Protein AF-A0AAV0NPS8-F1 (afdb_monomer)

Mean predicted aligned error: 9.17 Å

Sequence (111 aa):
VAFWFDYYTFVVRSSLWPCWNRLDYPGVGPEHSFLKEKGRAEYYCVTDEEALEAFKRVSRLEGIIPALETSHALAYIEKLCPTLPDKTKVVLNCSGRGDKDVQTAIKYLKV

InterPro domains:
  IPR023026 Tryptophan synthase beta chain/beta chain-like [PTHR48077] (23-110)
  IPR036052 Tryptophan synthase beta chain-like, PALP domain superfamily [G3DSA:3.40.50.1100] (20-111)
  IPR036052 Tryptophan synthase beta chain-like, PALP domain superfamily [SSF53686] (19-109)

Organism: NCBI:txid586396

pLDDT: mean 72.78, std 21.54, range [18.34, 93.12]

Secondary structure (DSSP, 8-state):
-----TT--S-----SS---TTS--S---HHHHHHHHTTS-------HHHHHHHHHHHHHHT---B-HHHHHHHHHHHHHGGGSPTT---------BGGGTHHHHHHH---

Structure (mmCIF, N/CA/C/O backbone):
data_AF-A0AAV0NPS8-F1
#
_entry.id   AF-A0AAV0NPS8-F1
#
loop_
_atom_site.group_PDB
_atom_site.id
_atom_site.type_symbol
_atom_site.label_atom_id
_atom_site.label_alt_id
_atom_site.label_comp_id
_atom_site.label_asym_id
_atom_site.label_entity_id
_atom_site.label_seq_id
_atom_site.pdbx_PDB_ins_code
_atom_site.Cartn_x
_atom_site.Cartn_y
_atom_site.Cartn_z
_atom_site.occupancy
_atom_site.B_iso_or_equiv
_atom_site.auth_seq_id
_atom_site.auth_comp_id
_atom_site.auth_asym_id
_atom_site.auth_atom_id
_atom_site.pdbx_PDB_model_num
ATOM 1 N N . VAL A 1 1 ? -15.623 14.652 -1.330 1.00 19.83 1 VAL A N 1
ATOM 2 C CA . VAL A 1 1 ? -15.144 15.653 -2.308 1.00 19.83 1 VAL A CA 1
ATOM 3 C C . VAL A 1 1 ? -13.835 15.115 -2.854 1.00 19.83 1 VAL A C 1
ATOM 5 O O . VAL A 1 1 ? -12.894 15.000 -2.084 1.00 19.83 1 VAL A O 1
ATOM 8 N N . ALA A 1 2 ? -13.833 14.625 -4.093 1.00 18.34 2 ALA A N 1
ATOM 9 C CA . ALA A 1 2 ? -12.655 14.033 -4.720 1.00 18.34 2 ALA A CA 1
ATOM 10 C C . ALA A 1 2 ? -11.923 15.138 -5.487 1.00 18.34 2 ALA A C 1
ATOM 12 O O . ALA A 1 2 ? -12.437 15.619 -6.494 1.00 18.34 2 ALA A O 1
ATOM 13 N N . PHE A 1 3 ? -10.776 15.577 -4.970 1.00 19.23 3 PHE A N 1
ATOM 14 C CA . PHE A 1 3 ? -9.876 16.468 -5.691 1.00 19.23 3 PHE A CA 1
ATOM 15 C C . PHE A 1 3 ? -8.778 15.634 -6.348 1.00 19.23 3 PHE A C 1
ATOM 17 O O . PHE A 1 3 ? -8.089 14.846 -5.708 1.00 19.23 3 PHE A O 1
ATOM 24 N N . TRP A 1 4 ? -8.703 15.805 -7.660 1.00 23.00 4 TRP A N 1
ATOM 25 C CA . TRP A 1 4 ? -7.717 15.280 -8.591 1.00 23.00 4 TRP A CA 1
ATOM 26 C C . TRP A 1 4 ? -6.315 15.770 -8.194 1.00 2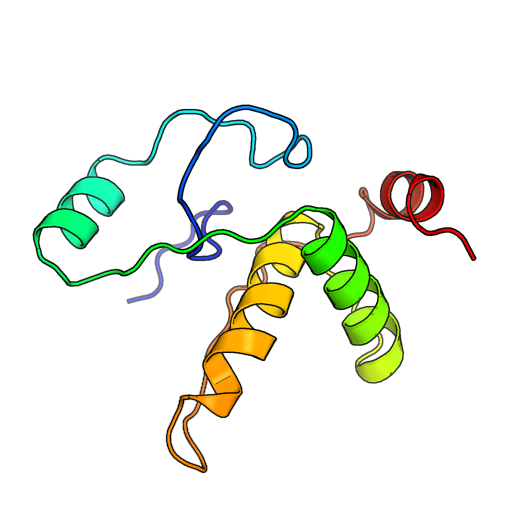3.00 4 TRP A C 1
ATOM 28 O O . TRP A 1 4 ? -6.061 16.956 -8.341 1.00 23.00 4 TRP A O 1
ATOM 38 N N . PHE A 1 5 ? -5.429 14.906 -7.685 1.00 26.81 5 PHE A N 1
ATOM 39 C CA . PHE A 1 5 ? -3.975 15.140 -7.626 1.00 26.81 5 PHE A CA 1
ATOM 40 C C . PHE A 1 5 ? -3.241 13.794 -7.493 1.00 26.81 5 PHE A C 1
ATOM 42 O O . PHE A 1 5 ? -3.476 13.036 -6.551 1.00 26.81 5 PHE A O 1
ATOM 49 N N . ASP A 1 6 ? -2.342 13.526 -8.439 1.00 29.09 6 ASP A N 1
ATOM 50 C CA . ASP A 1 6 ? -1.587 12.282 -8.676 1.00 29.09 6 ASP A CA 1
ATOM 51 C C . ASP A 1 6 ? -0.589 11.854 -7.566 1.00 29.09 6 ASP A C 1
ATOM 53 O O . ASP A 1 6 ? 0.410 11.207 -7.859 1.00 29.09 6 ASP A O 1
ATOM 57 N N . TYR A 1 7 ? -0.810 12.174 -6.284 1.00 35.03 7 TYR A N 1
ATOM 58 C CA . TYR A 1 7 ? 0.217 11.978 -5.238 1.00 35.03 7 TYR A CA 1
ATOM 59 C C . TYR A 1 7 ? -0.248 11.472 -3.867 1.00 35.03 7 TYR A C 1
ATOM 61 O O . TYR A 1 7 ? 0.558 11.443 -2.941 1.00 35.03 7 TYR A O 1
ATOM 69 N N . TYR A 1 8 ? -1.498 11.034 -3.690 1.00 37.31 8 TYR A N 1
ATOM 70 C CA . TYR A 1 8 ? -1.968 10.662 -2.348 1.00 37.31 8 TYR A CA 1
ATOM 71 C C . TYR A 1 8 ? -2.654 9.304 -2.292 1.00 37.31 8 TYR A C 1
ATOM 73 O O . TYR A 1 8 ? -3.875 9.163 -2.354 1.00 37.31 8 TYR A O 1
ATOM 81 N N . THR A 1 9 ? -1.807 8.307 -2.083 1.00 38.78 9 THR A N 1
ATOM 82 C CA . THR A 1 9 ? -2.100 7.185 -1.203 1.00 38.78 9 THR A CA 1
ATOM 83 C C . THR A 1 9 ? -1.788 7.641 0.227 1.00 38.78 9 THR A C 1
ATOM 85 O O . THR A 1 9 ? -0.657 8.024 0.518 1.00 38.78 9 THR A O 1
ATOM 88 N N . PHE A 1 10 ? -2.768 7.646 1.130 1.00 42.88 10 PHE A N 1
ATOM 89 C CA . P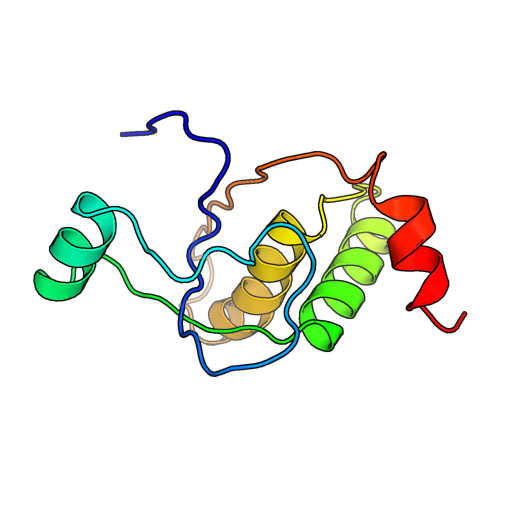HE A 1 10 ? -2.596 8.148 2.500 1.00 42.88 10 PHE A CA 1
ATOM 90 C C . PHE A 1 10 ? -1.787 7.185 3.382 1.00 42.88 10 PHE A C 1
ATOM 92 O O . PHE A 1 10 ? -2.355 6.364 4.094 1.00 42.88 10 PHE A O 1
ATOM 99 N N . VAL A 1 11 ? -0.457 7.320 3.337 1.00 37.47 11 VAL A N 1
ATOM 100 C CA . VAL A 1 11 ? 0.551 6.673 4.197 1.00 37.47 11 VAL A CA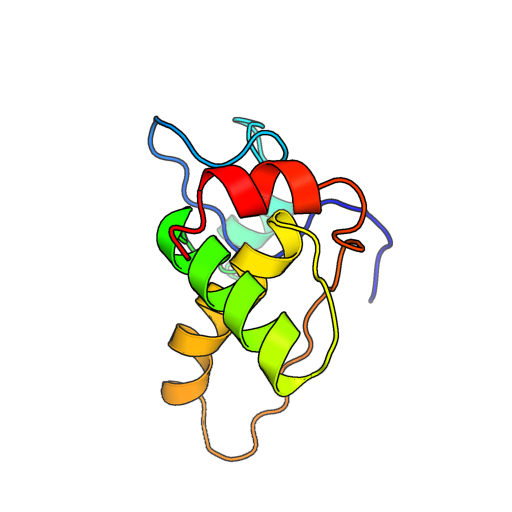 1
ATOM 101 C C . VAL A 1 11 ? 1.795 7.599 4.215 1.00 37.47 11 VAL A C 1
ATOM 103 O O . VAL A 1 11 ? 2.559 7.583 3.259 1.00 37.47 11 VAL A O 1
ATOM 106 N N . VAL A 1 12 ? 2.000 8.446 5.250 1.00 27.31 12 VAL A N 1
ATOM 107 C CA . VAL A 1 12 ? 3.307 9.119 5.496 1.00 27.31 12 VAL A CA 1
ATOM 108 C C . VAL A 1 12 ? 3.753 9.126 6.979 1.00 27.31 12 VAL A C 1
ATOM 110 O O . VAL A 1 12 ? 3.215 9.861 7.812 1.00 27.31 12 VAL A O 1
ATOM 113 N N . ARG A 1 13 ? 4.870 8.449 7.278 1.00 28.14 13 ARG A N 1
ATOM 114 C CA . ARG A 1 13 ? 5.850 8.813 8.325 1.00 28.14 13 ARG A CA 1
ATOM 115 C C . ARG A 1 13 ? 7.292 8.593 7.833 1.00 28.14 13 ARG A C 1
ATOM 117 O O . ARG A 1 13 ? 7.888 7.547 8.055 1.00 28.14 13 ARG A O 1
ATOM 124 N N . SER A 1 14 ? 7.867 9.631 7.233 1.00 34.44 14 SER A N 1
ATOM 125 C CA . SER A 1 14 ? 9.298 9.720 6.916 1.00 34.44 14 SER A CA 1
ATOM 126 C C . SER A 1 14 ? 10.186 9.386 8.125 1.00 34.44 14 SER A C 1
ATOM 128 O O . SER A 1 14 ? 10.087 10.014 9.185 1.00 34.44 14 SER A O 1
ATOM 130 N N . SER A 1 15 ? 11.076 8.416 7.936 1.00 25.95 15 SER A N 1
ATOM 131 C CA . SER A 1 15 ? 12.345 8.299 8.647 1.00 25.95 15 SER A CA 1
ATOM 132 C C . SER A 1 15 ? 13.367 7.757 7.654 1.00 25.95 15 SER A C 1
ATOM 134 O O . SER A 1 15 ? 13.284 6.591 7.302 1.00 25.95 15 SER A O 1
ATOM 136 N N . LEU A 1 16 ? 14.241 8.645 7.170 1.00 31.80 16 LEU A N 1
ATOM 137 C CA . LEU A 1 16 ? 15.498 8.398 6.449 1.00 31.80 16 LEU A CA 1
ATOM 138 C C . LEU A 1 16 ? 15.728 6.969 5.881 1.00 31.80 16 LEU A C 1
ATOM 140 O O . LEU A 1 16 ? 15.981 6.052 6.657 1.00 31.80 16 LEU A O 1
ATOM 144 N N . TRP A 1 17 ? 15.832 6.883 4.540 1.00 25.39 17 TRP A N 1
ATOM 145 C CA . TRP A 1 17 ? 16.341 5.771 3.693 1.00 25.39 17 TRP A CA 1
ATOM 146 C C . TRP A 1 17 ? 15.405 4.600 3.323 1.00 25.39 17 TRP A C 1
ATOM 148 O O . TRP A 1 17 ? 14.510 4.247 4.079 1.00 25.39 17 TRP A O 1
ATOM 158 N N . PRO A 1 18 ? 15.738 3.916 2.204 1.00 39.72 18 PRO A N 1
ATOM 159 C CA . PRO A 1 18 ? 15.237 4.200 0.859 1.00 39.72 18 PRO A CA 1
ATOM 160 C C . PRO A 1 18 ? 13.774 3.739 0.732 1.00 39.72 18 PRO A C 1
ATOM 162 O O . PRO A 1 18 ? 13.493 2.570 0.958 1.00 39.72 18 PRO A O 1
ATOM 165 N N . CYS A 1 19 ? 12.857 4.642 0.387 1.00 40.03 19 CYS A N 1
ATOM 166 C CA . CYS A 1 19 ? 11.543 4.260 -0.128 1.00 40.03 19 CYS A CA 1
ATOM 167 C C . CYS A 1 19 ? 11.513 4.614 -1.611 1.00 40.03 19 CYS A C 1
ATOM 169 O O . CYS A 1 19 ? 12.078 5.630 -1.997 1.00 40.03 19 CYS A O 1
ATOM 171 N N . TRP A 1 20 ? 10.924 3.785 -2.462 1.00 45.09 20 TRP A N 1
ATOM 172 C CA . TRP A 1 20 ? 11.101 3.913 -3.911 1.00 45.09 20 TRP A CA 1
ATOM 173 C C . TRP A 1 20 ? 10.872 5.313 -4.514 1.00 45.09 20 TRP A C 1
ATOM 175 O O . TRP A 1 20 ? 9.940 6.030 -4.147 1.00 45.09 20 TRP A O 1
ATOM 185 N N . ASN A 1 21 ? 11.691 5.577 -5.546 1.00 42.59 21 ASN A N 1
ATOM 186 C CA . ASN A 1 21 ? 11.997 6.770 -6.369 1.00 42.59 21 ASN A CA 1
ATOM 187 C C . ASN A 1 21 ? 10.868 7.757 -6.764 1.00 42.59 21 ASN A C 1
ATOM 189 O O . ASN A 1 21 ? 11.094 8.663 -7.566 1.00 42.59 21 ASN A O 1
ATOM 193 N N . ARG A 1 22 ? 9.632 7.579 -6.294 1.00 43.34 22 ARG A N 1
ATOM 194 C CA . ARG A 1 22 ? 8.478 8.441 -6.590 1.00 43.34 22 ARG A CA 1
ATOM 195 C C . ARG A 1 22 ? 7.736 8.960 -5.350 1.00 43.34 22 ARG A C 1
ATOM 197 O O . ARG A 1 22 ? 6.953 9.896 -5.491 1.00 43.34 22 ARG A O 1
ATOM 204 N N . LEU A 1 23 ? 8.035 8.442 -4.152 1.00 57.28 23 LEU A N 1
ATOM 205 C CA . LEU A 1 23 ? 7.650 9.044 -2.860 1.00 57.28 23 LEU A CA 1
ATOM 206 C C . LEU A 1 23 ? 8.830 9.726 -2.142 1.00 57.28 23 LEU A C 1
ATOM 208 O O . LEU A 1 23 ? 8.687 10.169 -1.005 1.00 57.28 23 LEU A O 1
ATOM 212 N N . ASP A 1 24 ? 9.965 9.894 -2.826 1.00 61.28 24 ASP A N 1
ATOM 213 C CA . ASP A 1 24 ? 11.166 10.593 -2.344 1.00 61.28 24 ASP A CA 1
ATOM 214 C C . ASP A 1 24 ? 10.998 12.126 -2.309 1.00 61.28 24 ASP A C 1
ATOM 216 O O . ASP A 1 24 ? 11.844 12.896 -2.771 1.00 61.28 24 ASP A O 1
ATOM 220 N N . TYR A 1 25 ? 9.880 12.600 -1.760 1.00 65.06 25 TYR A N 1
ATOM 221 C CA . TYR A 1 25 ? 9.667 14.007 -1.455 1.00 65.06 25 TYR A CA 1
ATOM 222 C C . TYR A 1 25 ? 9.665 14.193 0.069 1.00 65.06 25 TYR A C 1
ATOM 224 O O . TYR A 1 25 ? 8.774 13.684 0.746 1.00 65.06 25 TYR A O 1
ATOM 232 N N . PRO A 1 26 ? 10.639 14.926 0.647 1.00 67.31 26 PRO A N 1
ATOM 233 C CA . PRO A 1 26 ? 10.745 15.069 2.101 1.00 67.31 26 PRO A CA 1
ATOM 234 C C . PRO A 1 26 ? 9.641 15.954 2.699 1.00 67.31 26 PRO A C 1
ATOM 236 O O . PRO A 1 26 ? 9.487 16.012 3.919 1.00 67.31 26 PRO A O 1
ATOM 239 N N . GLY A 1 27 ? 8.903 16.678 1.854 1.00 73.31 27 GLY A N 1
ATOM 240 C CA . GLY A 1 27 ? 7.806 17.543 2.261 1.00 73.31 27 GLY A CA 1
ATOM 241 C C . GLY A 1 27 ? 6.445 16.855 2.200 1.00 73.31 27 GLY A C 1
ATOM 242 O O . GLY A 1 27 ? 6.264 15.786 1.631 1.00 73.31 27 GLY A O 1
ATOM 243 N N . VAL A 1 28 ? 5.447 17.526 2.755 1.00 79.56 28 VAL A N 1
ATOM 244 C CA . VAL A 1 28 ? 4.035 17.166 2.622 1.00 79.56 28 VAL A CA 1
ATOM 245 C C . VAL A 1 28 ? 3.255 18.455 2.373 1.00 79.56 28 VAL A C 1
ATOM 247 O O . VAL A 1 28 ? 3.644 19.516 2.869 1.00 79.56 28 VAL A O 1
ATOM 250 N N . GLY A 1 29 ? 2.196 18.400 1.560 1.00 82.75 29 GLY A N 1
ATOM 251 C CA . GLY A 1 29 ? 1.406 19.590 1.241 1.00 82.75 29 GLY A CA 1
ATOM 252 C C . GLY A 1 29 ? 0.854 20.270 2.508 1.00 82.75 29 GLY A C 1
ATOM 253 O O . GLY A 1 29 ? 0.464 19.575 3.449 1.00 82.75 29 GLY A O 1
ATOM 254 N N . PRO A 1 30 ? 0.777 21.614 2.559 1.00 84.88 30 PRO A N 1
ATOM 255 C CA . PRO A 1 30 ? 0.320 22.333 3.753 1.00 84.88 30 PRO A CA 1
ATOM 256 C C . PRO A 1 30 ? -1.109 21.953 4.166 1.00 84.88 30 PRO A C 1
ATOM 258 O O . PRO A 1 30 ? -1.413 21.894 5.356 1.00 84.88 30 PRO A O 1
ATOM 261 N N . GLU A 1 31 ? -1.970 21.615 3.203 1.00 84.44 31 GLU A N 1
ATOM 262 C CA . GLU A 1 31 ? -3.324 21.121 3.471 1.00 84.44 31 GLU A CA 1
ATOM 263 C C . GLU A 1 31 ? -3.316 19.774 4.213 1.00 84.44 31 GLU A C 1
ATOM 265 O O . GLU A 1 31 ? -4.069 19.580 5.164 1.00 84.44 31 GLU A O 1
ATOM 270 N N . HIS A 1 32 ? -2.408 18.865 3.856 1.00 81.94 32 HIS A N 1
ATOM 271 C CA . HIS A 1 32 ? -2.256 17.575 4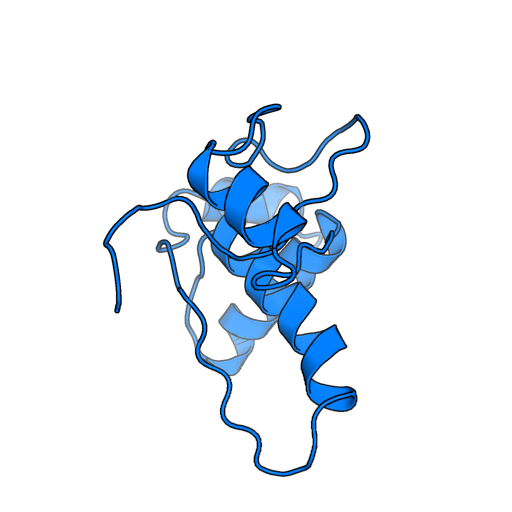.527 1.00 81.94 32 HIS A CA 1
ATOM 272 C C . HIS A 1 32 ? -1.740 17.729 5.962 1.00 81.94 32 HIS A C 1
ATOM 274 O O . HIS A 1 32 ? -2.269 17.085 6.874 1.00 81.94 32 HIS A O 1
ATOM 280 N N . SER A 1 33 ? -0.769 18.624 6.178 1.00 83.88 33 SE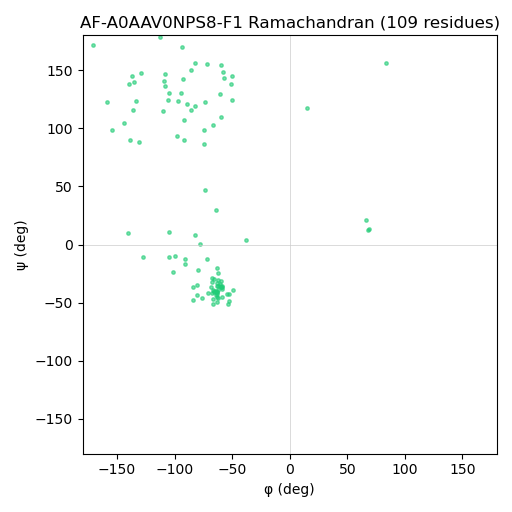R A N 1
ATOM 281 C CA . SER A 1 33 ? -0.294 18.991 7.520 1.00 83.88 33 SER A CA 1
ATOM 282 C C . SER A 1 33 ? -1.427 19.544 8.381 1.00 83.88 33 SER A C 1
ATOM 284 O O . SER A 1 33 ? -1.611 19.102 9.514 1.00 83.88 33 SER A O 1
ATOM 286 N N . PHE A 1 34 ? -2.240 20.441 7.820 1.00 86.19 34 PHE A N 1
ATOM 287 C CA . PHE A 1 34 ? -3.402 20.997 8.505 1.00 86.19 34 PHE A CA 1
ATOM 288 C C . PHE A 1 34 ? -4.448 19.922 8.844 1.00 86.19 34 PHE A C 1
ATOM 290 O O . PHE A 1 34 ? -4.932 19.861 9.974 1.00 86.19 34 PHE A O 1
ATOM 297 N N . LEU A 1 35 ? -4.777 19.029 7.905 1.00 84.56 35 LEU A N 1
ATOM 298 C CA . LEU A 1 35 ? -5.729 17.936 8.141 1.00 84.56 35 LEU A CA 1
ATOM 299 C C . LEU A 1 35 ? -5.235 16.951 9.208 1.00 84.56 35 LEU A C 1
ATOM 301 O O . LEU A 1 35 ? -6.048 16.462 9.996 1.00 84.56 35 LEU A O 1
ATOM 305 N N . LYS A 1 36 ? -3.922 16.696 9.264 1.00 82.12 36 LYS A N 1
ATOM 306 C CA . LYS A 1 36 ? -3.294 15.894 10.320 1.00 82.12 36 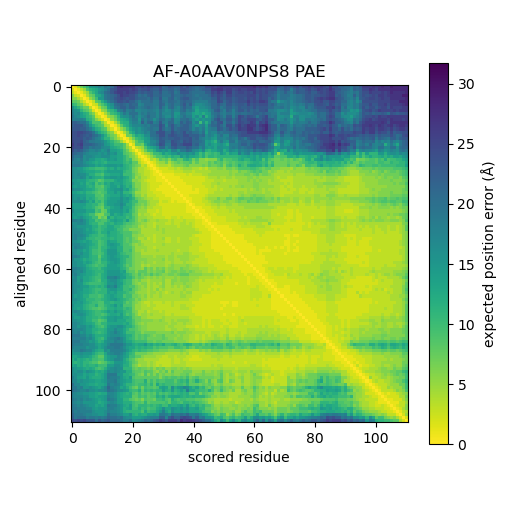LYS A CA 1
ATOM 307 C C . LYS A 1 36 ? -3.447 16.559 11.684 1.00 82.12 36 LYS A C 1
ATOM 309 O O . LYS A 1 36 ? -3.884 15.915 12.631 1.00 82.12 36 LYS A O 1
ATOM 314 N N . GLU A 1 37 ? -3.117 17.846 11.778 1.00 87.56 37 GLU A N 1
ATOM 315 C CA . GLU A 1 37 ? -3.203 18.614 13.026 1.00 87.56 37 GLU A CA 1
ATOM 316 C C . GLU A 1 37 ? -4.644 18.692 13.549 1.00 87.56 37 GLU A C 1
ATOM 318 O O . GLU A 1 37 ? -4.885 18.605 14.750 1.00 87.56 37 GLU A O 1
ATOM 323 N N . LYS A 1 38 ? -5.626 18.782 12.645 1.00 90.38 38 LYS A N 1
ATOM 324 C CA . LYS A 1 38 ? -7.055 18.743 12.987 1.00 90.38 38 LYS A CA 1
ATOM 325 C C . LYS A 1 38 ? -7.601 17.338 13.269 1.00 90.38 38 LYS A C 1
ATOM 327 O O . LYS A 1 38 ? -8.796 17.222 13.526 1.00 90.38 38 LYS A O 1
ATOM 332 N N . GLY A 1 39 ? -6.781 16.287 13.194 1.00 84.69 39 GLY A N 1
ATOM 333 C CA . GLY A 1 39 ? -7.210 14.901 13.418 1.00 84.69 39 GLY A CA 1
ATOM 334 C C . GLY A 1 39 ? -8.189 14.374 12.364 1.00 84.69 39 GLY A C 1
ATOM 335 O O . GLY A 1 39 ? -8.937 13.440 12.630 1.00 84.69 39 GLY A O 1
ATOM 336 N N . ARG A 1 40 ? -8.231 14.990 11.175 1.00 85.50 40 ARG A N 1
ATOM 337 C CA . ARG A 1 40 ? -9.132 14.594 10.078 1.00 85.50 40 ARG A CA 1
ATOM 338 C C . ARG A 1 40 ? -8.518 13.576 9.123 1.00 85.50 40 ARG A C 1
ATOM 340 O O . ARG A 1 40 ? -9.250 12.993 8.330 1.00 85.50 40 ARG A O 1
ATOM 347 N N . ALA A 1 41 ? -7.199 13.415 9.155 1.00 80.75 41 ALA A N 1
ATOM 348 C CA . ALA A 1 41 ? -6.470 12.464 8.333 1.00 80.75 41 ALA A CA 1
ATOM 349 C C . ALA A 1 41 ? -5.360 11.807 9.154 1.00 80.75 41 ALA A C 1
ATOM 351 O O . ALA A 1 41 ? -4.643 12.476 9.902 1.00 80.75 41 ALA A O 1
ATOM 352 N N . GLU A 1 42 ? -5.208 10.504 8.964 1.00 78.56 42 GLU A N 1
ATOM 353 C CA . GLU A 1 42 ? -4.161 9.698 9.577 1.00 78.56 42 GLU A CA 1
ATOM 354 C C . GLU A 1 42 ? -3.138 9.294 8.516 1.00 78.56 42 GLU A C 1
ATOM 356 O O . GLU A 1 42 ? -3.467 9.120 7.342 1.00 78.56 42 GLU A O 1
ATOM 361 N N . TYR A 1 43 ? -1.879 9.183 8.930 1.00 78.94 43 TYR A N 1
ATOM 362 C CA . TYR A 1 43 ? -0.758 8.952 8.029 1.00 78.94 43 TYR A CA 1
ATOM 363 C C . TYR A 1 43 ? 0.115 7.842 8.598 1.00 78.94 43 TYR A C 1
ATOM 365 O O . TYR A 1 43 ? 0.601 7.935 9.725 1.00 78.94 43 TYR A O 1
ATOM 373 N N . TYR A 1 44 ? 0.309 6.802 7.797 1.00 78.31 44 TYR A N 1
ATOM 374 C CA . TYR A 1 44 ? 0.995 5.572 8.187 1.00 78.31 44 TYR A CA 1
ATOM 375 C C . TYR A 1 44 ? 2.319 5.396 7.452 1.00 78.31 44 TYR A C 1
ATOM 377 O O . TYR A 1 44 ? 2.668 6.224 6.629 1.00 78.31 44 TYR A O 1
ATOM 385 N N . CYS A 1 45 ? 3.066 4.330 7.724 1.00 75.31 45 CYS A N 1
ATOM 386 C CA . CYS A 1 45 ? 4.213 3.963 6.899 1.00 75.31 45 CYS A CA 1
ATOM 387 C C . CYS A 1 45 ? 4.162 2.508 6.479 1.00 75.31 45 CYS A C 1
ATOM 389 O O . CYS A 1 45 ? 3.664 1.652 7.213 1.00 75.31 45 CYS A O 1
ATOM 391 N N . VAL A 1 46 ? 4.697 2.262 5.292 1.00 76.62 46 VAL A N 1
ATOM 392 C CA . VAL A 1 46 ? 4.823 0.949 4.677 1.00 76.62 46 VAL A CA 1
ATOM 393 C C . VAL A 1 46 ? 6.228 0.856 4.109 1.00 76.62 46 VAL A C 1
ATOM 395 O O . VAL A 1 46 ? 6.752 1.843 3.598 1.00 76.62 46 VAL A O 1
ATOM 398 N N . THR A 1 47 ? 6.831 -0.315 4.259 1.00 82.50 47 THR A N 1
ATOM 399 C CA . THR A 1 47 ? 8.167 -0.604 3.727 1.00 82.50 47 THR A CA 1
ATOM 400 C C . THR A 1 47 ? 8.102 -0.988 2.252 1.00 82.50 47 THR A C 1
ATOM 402 O O . THR A 1 47 ? 7.078 -1.475 1.765 1.00 82.50 47 THR A O 1
ATOM 405 N N . ASP A 1 48 ? 9.208 -0.807 1.540 1.00 81.06 48 ASP A N 1
ATOM 406 C CA . ASP A 1 48 ? 9.302 -1.164 0.125 1.00 81.06 48 ASP A CA 1
ATOM 407 C C . ASP A 1 48 ? 9.035 -2.657 -0.113 1.00 81.06 48 ASP A C 1
ATOM 409 O O . ASP A 1 48 ? 8.383 -3.030 -1.089 1.00 81.06 48 ASP A O 1
ATOM 413 N N . GLU A 1 49 ? 9.483 -3.524 0.797 1.00 84.88 49 GLU A N 1
ATOM 414 C CA . GLU A 1 49 ? 9.243 -4.965 0.733 1.00 84.88 49 GLU A CA 1
ATOM 415 C C . GLU A 1 49 ? 7.749 -5.295 0.821 1.00 84.88 49 GLU A C 1
ATOM 417 O O . GLU A 1 49 ? 7.239 -6.117 0.057 1.00 84.88 49 GLU A O 1
ATOM 422 N N . GLU A 1 50 ? 7.025 -4.624 1.718 1.00 84.81 50 GLU A N 1
ATOM 423 C CA . GLU A 1 50 ? 5.578 -4.790 1.857 1.00 84.81 50 GLU A CA 1
ATOM 424 C C . GLU A 1 50 ? 4.837 -4.289 0.614 1.00 84.81 50 GLU A C 1
ATOM 426 O O . GLU A 1 50 ? 3.908 -4.948 0.141 1.00 84.81 50 GLU A O 1
ATOM 431 N N . ALA A 1 51 ? 5.273 -3.163 0.045 1.00 85.25 51 ALA A N 1
ATOM 432 C CA . ALA A 1 51 ? 4.717 -2.642 -1.198 1.00 85.25 51 ALA A CA 1
ATOM 433 C C . ALA A 1 51 ? 4.953 -3.605 -2.377 1.00 85.25 51 ALA A C 1
ATOM 435 O O . ALA A 1 51 ? 4.043 -3.829 -3.176 1.00 85.25 51 ALA A O 1
ATOM 436 N N . LEU A 1 52 ? 6.134 -4.223 -2.477 1.00 88.12 52 LEU A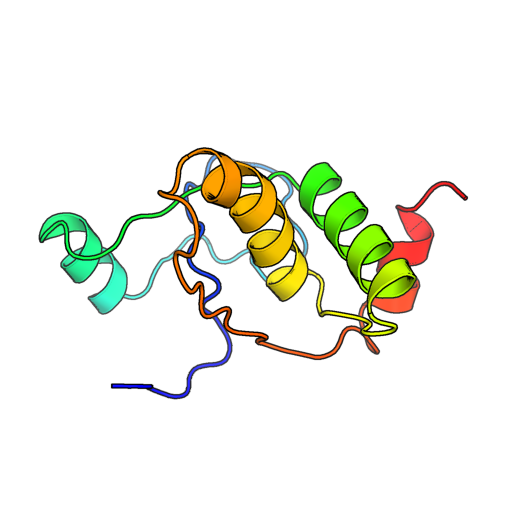 N 1
ATOM 437 C CA . LEU A 1 52 ? 6.448 -5.205 -3.523 1.00 88.12 52 LEU A CA 1
ATOM 438 C C . LEU A 1 52 ? 5.612 -6.486 -3.398 1.00 88.12 52 LEU A C 1
ATOM 440 O O . LEU A 1 52 ? 5.130 -7.014 -4.407 1.00 88.12 52 LEU A O 1
ATOM 444 N N . GLU A 1 53 ? 5.396 -6.978 -2.180 1.00 89.75 53 GLU A N 1
ATOM 445 C CA . GLU A 1 53 ? 4.532 -8.140 -1.961 1.00 89.75 53 GLU A CA 1
ATOM 446 C C . GLU A 1 53 ? 3.066 -7.825 -2.292 1.00 89.75 53 GLU A C 1
ATOM 448 O O . GLU A 1 53 ? 2.397 -8.636 -2.944 1.00 89.75 53 GLU A O 1
ATOM 453 N N . ALA A 1 54 ? 2.581 -6.627 -1.950 1.00 89.25 54 ALA A N 1
ATOM 454 C CA . ALA A 1 54 ? 1.246 -6.175 -2.340 1.00 89.25 54 ALA A CA 1
ATOM 455 C C . ALA A 1 54 ? 1.106 -6.031 -3.867 1.00 89.25 54 ALA A C 1
ATOM 457 O O . ALA A 1 54 ? 0.128 -6.516 -4.442 1.00 89.25 54 ALA A O 1
ATOM 458 N N . PHE A 1 55 ? 2.105 -5.452 -4.544 1.00 89.19 55 PHE A N 1
ATOM 459 C CA . PHE A 1 55 ? 2.161 -5.358 -6.009 1.00 89.19 55 PHE A CA 1
ATOM 460 C C . PHE A 1 55 ? 1.996 -6.738 -6.662 1.00 89.19 55 PHE A C 1
ATOM 462 O O . PHE A 1 55 ? 1.143 -6.940 -7.534 1.00 89.19 55 PHE A O 1
ATOM 469 N N . LYS A 1 56 ? 2.790 -7.715 -6.209 1.00 90.56 56 LYS A N 1
ATOM 470 C CA . LYS A 1 56 ? 2.776 -9.094 -6.713 1.00 90.56 56 LYS A CA 1
ATOM 471 C C . LYS A 1 56 ? 1.435 -9.772 -6.458 1.00 90.56 56 LYS A C 1
ATOM 473 O O . LYS A 1 56 ? 0.941 -10.495 -7.325 1.00 90.56 56 LYS A O 1
ATOM 478 N N . ARG A 1 57 ? 0.846 -9.559 -5.282 1.00 91.12 57 ARG A N 1
ATOM 479 C CA . ARG A 1 57 ? -0.435 -10.159 -4.907 1.00 91.12 57 ARG A CA 1
ATOM 480 C C . ARG A 1 57 ? -1.576 -9.631 -5.762 1.00 91.12 57 ARG A C 1
ATOM 482 O O . ARG A 1 57 ? -2.284 -10.438 -6.355 1.00 91.12 57 ARG A O 1
ATOM 489 N N . VAL A 1 58 ? -1.719 -8.314 -5.881 1.00 91.19 58 VAL A N 1
ATOM 490 C CA . VAL A 1 58 ? -2.786 -7.703 -6.690 1.00 91.19 58 VAL A CA 1
ATOM 491 C C . VAL A 1 58 ? -2.644 -8.077 -8.162 1.00 91.19 58 VAL A C 1
ATOM 493 O O . VAL A 1 58 ? -3.632 -8.448 -8.792 1.00 91.19 58 VAL A O 1
ATOM 496 N N . SER A 1 59 ? -1.412 -8.120 -8.672 1.00 91.00 59 SER A N 1
ATOM 497 C CA . SER A 1 59 ? -1.145 -8.585 -10.038 1.00 91.00 59 SER A CA 1
ATOM 498 C C . SER A 1 59 ? -1.587 -10.033 -10.270 1.00 91.00 59 SER A C 1
ATOM 500 O O . SER A 1 59 ? -2.027 -10.371 -11.364 1.00 91.00 59 SER A O 1
ATOM 502 N N . ARG A 1 60 ? -1.488 -10.901 -9.254 1.00 90.75 60 ARG A N 1
ATOM 503 C CA . ARG A 1 60 ? -1.883 -12.317 -9.349 1.00 90.75 60 ARG A CA 1
ATOM 504 C C . ARG A 1 60 ? -3.372 -12.555 -9.118 1.00 90.75 60 ARG A C 1
ATOM 506 O O . ARG A 1 60 ? -3.921 -13.456 -9.741 1.00 90.75 60 ARG A O 1
ATOM 513 N N . LEU A 1 61 ? -3.990 -11.811 -8.204 1.00 93.12 61 LEU A N 1
ATOM 514 C CA . LEU A 1 61 ? -5.390 -12.008 -7.821 1.00 93.12 61 LEU A CA 1
ATOM 515 C C . LEU A 1 61 ? -6.349 -11.286 -8.768 1.00 93.12 61 LEU A C 1
ATOM 517 O O . LEU A 1 61 ? -7.302 -11.890 -9.244 1.00 93.12 61 LEU A O 1
ATOM 521 N N . GLU A 1 62 ? -6.068 -10.018 -9.065 1.00 91.06 62 GLU A N 1
ATOM 522 C CA . GLU A 1 62 ? -6.980 -9.137 -9.805 1.00 91.06 62 GLU A CA 1
ATOM 523 C C . GLU A 1 62 ? -6.534 -8.913 -11.258 1.00 91.06 62 GLU A C 1
ATOM 525 O O . GLU A 1 62 ? -7.263 -8.325 -12.053 1.00 91.06 62 GLU A O 1
ATOM 530 N N . GLY A 1 63 ? -5.316 -9.335 -11.624 1.00 90.50 63 GLY A N 1
ATOM 531 C CA . GLY A 1 63 ? -4.743 -9.077 -12.952 1.00 90.50 63 GLY A CA 1
ATOM 532 C C . GLY A 1 63 ? -4.419 -7.600 -13.209 1.00 90.50 63 GLY A C 1
ATOM 533 O O . GLY A 1 63 ? -4.149 -7.211 -14.345 1.00 90.50 63 GLY A O 1
ATOM 534 N N . ILE A 1 64 ? -4.445 -6.769 -12.166 1.00 89.75 64 ILE A N 1
ATOM 535 C CA . ILE A 1 64 ? -4.116 -5.345 -12.230 1.00 89.75 64 ILE A CA 1
ATOM 536 C C . ILE A 1 64 ? -2.645 -5.184 -11.870 1.00 89.75 64 ILE A C 1
ATOM 538 O O . ILE A 1 64 ? -2.212 -5.675 -10.834 1.00 89.75 64 ILE A O 1
ATOM 542 N N . ILE A 1 65 ? -1.895 -4.452 -12.692 1.00 89.44 65 ILE A N 1
ATOM 543 C CA . ILE A 1 65 ? -0.500 -4.091 -12.414 1.00 89.44 65 ILE A CA 1
ATOM 544 C C . ILE A 1 65 ? -0.488 -2.664 -11.837 1.00 89.44 65 ILE A C 1
ATOM 546 O O . ILE A 1 65 ? -0.509 -1.699 -12.612 1.00 89.44 65 ILE A O 1
ATOM 550 N N . PRO A 1 66 ? -0.520 -2.490 -10.501 1.00 88.56 66 PRO A N 1
ATOM 551 C CA . PRO A 1 66 ? -0.550 -1.164 -9.888 1.00 88.56 66 PRO A CA 1
ATOM 552 C C . PRO A 1 66 ? 0.800 -0.453 -10.022 1.00 88.56 66 PRO A C 1
ATOM 554 O O . PRO A 1 66 ? 1.843 -1.095 -10.118 1.00 88.56 66 PRO A O 1
ATOM 557 N N . ALA A 1 67 ? 0.804 0.880 -9.984 1.00 88.00 67 ALA A N 1
ATOM 558 C CA . ALA A 1 67 ? 2.043 1.625 -9.747 1.00 88.00 67 ALA A CA 1
ATOM 559 C C . ALA A 1 67 ? 2.651 1.249 -8.380 1.00 88.00 67 ALA A C 1
ATOM 561 O O . ALA A 1 67 ? 1.932 0.840 -7.455 1.00 88.00 67 ALA A O 1
ATOM 562 N N . LEU A 1 68 ? 3.966 1.400 -8.214 1.00 83.44 68 LEU A N 1
ATOM 563 C CA . LEU A 1 68 ? 4.626 1.075 -6.940 1.00 83.44 68 LEU A CA 1
ATOM 564 C C . LEU A 1 68 ? 4.119 1.971 -5.795 1.00 83.44 68 LEU A C 1
ATOM 566 O O . LEU A 1 68 ? 3.931 1.499 -4.675 1.00 83.44 68 LEU A O 1
ATOM 570 N N . GLU A 1 69 ? 3.762 3.221 -6.077 1.00 83.75 69 GLU A N 1
ATOM 571 C CA . GLU A 1 69 ? 3.153 4.152 -5.117 1.00 83.75 69 GLU A CA 1
ATOM 572 C C . GLU A 1 69 ? 1.731 3.731 -4.726 1.00 83.75 69 GLU A C 1
ATOM 574 O O . GLU A 1 69 ? 1.332 3.839 -3.567 1.00 83.75 69 GLU A O 1
ATOM 579 N N . THR A 1 70 ? 0.961 3.192 -5.677 1.00 84.69 70 THR A N 1
ATOM 580 C CA . THR A 1 70 ? -0.346 2.585 -5.376 1.00 84.69 70 THR A CA 1
ATOM 581 C C . THR A 1 70 ? -0.172 1.312 -4.538 1.00 84.69 70 THR A C 1
ATOM 583 O O . THR A 1 70 ? -0.989 1.017 -3.668 1.00 84.69 70 THR A O 1
ATOM 586 N N . SER A 1 71 ? 0.926 0.580 -4.728 1.00 88.31 71 SER A N 1
ATOM 587 C CA . SER A 1 71 ? 1.206 -0.661 -3.993 1.00 88.31 71 SER A CA 1
ATOM 588 C C . SER A 1 71 ? 1.480 -0.429 -2.503 1.00 88.31 71 SER A C 1
ATOM 590 O O . SER A 1 71 ? 1.099 -1.259 -1.681 1.00 88.31 71 SER A O 1
ATOM 592 N N . HIS A 1 72 ? 2.014 0.739 -2.127 1.00 85.81 72 HIS A N 1
ATOM 593 C CA . HIS A 1 72 ? 2.120 1.149 -0.719 1.00 85.81 72 HIS A CA 1
ATOM 594 C C . HIS A 1 72 ? 0.743 1.249 -0.045 1.00 85.81 72 HIS A C 1
ATOM 596 O O . HIS A 1 72 ? 0.580 0.895 1.122 1.00 85.81 72 HIS A O 1
ATOM 602 N N . ALA A 1 73 ? -0.271 1.686 -0.793 1.00 86.19 73 ALA A N 1
ATOM 603 C CA . ALA A 1 73 ? -1.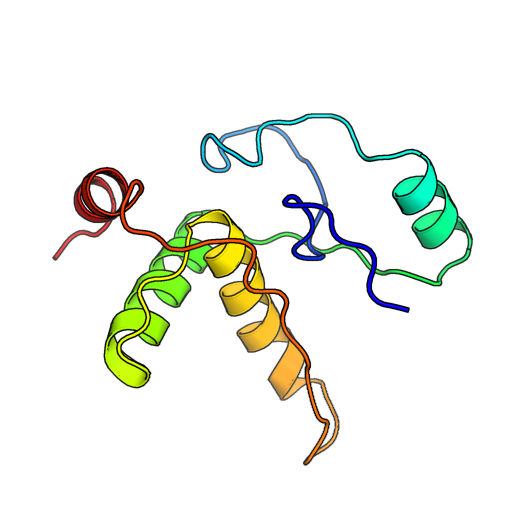645 1.792 -0.309 1.00 86.19 73 ALA A CA 1
ATOM 604 C C . ALA A 1 73 ? -2.233 0.421 -0.021 1.00 86.19 73 ALA A C 1
ATOM 606 O O . ALA A 1 73 ? -2.841 0.189 1.021 1.00 86.19 73 ALA A O 1
ATOM 607 N N . LEU A 1 74 ? -2.038 -0.479 -0.983 1.00 88.25 74 LEU A N 1
ATOM 608 C CA . LEU A 1 74 ? -2.544 -1.841 -0.951 1.00 88.25 74 LEU A CA 1
ATOM 609 C C . LEU A 1 74 ? -1.941 -2.603 0.227 1.00 88.25 74 LEU A C 1
ATOM 611 O O . LEU A 1 74 ? -2.677 -3.193 1.011 1.00 88.25 74 LEU A O 1
ATOM 615 N N . ALA A 1 75 ? -0.629 -2.488 0.421 1.00 89.38 75 ALA A N 1
ATOM 616 C CA . ALA A 1 75 ? 0.068 -3.065 1.564 1.00 89.38 75 ALA A CA 1
ATOM 617 C C . ALA A 1 75 ? -0.459 -2.546 2.913 1.00 89.38 75 ALA A C 1
ATOM 619 O O . ALA A 1 75 ? -0.583 -3.311 3.870 1.00 89.38 75 ALA A O 1
ATOM 620 N N . TYR A 1 76 ? -0.803 -1.257 3.012 1.00 86.69 76 TYR A N 1
ATOM 621 C CA . TYR A 1 76 ? -1.393 -0.717 4.237 1.00 86.69 76 TYR A CA 1
ATOM 622 C C . TYR A 1 76 ? -2.825 -1.215 4.468 1.00 86.69 76 TYR A C 1
ATOM 624 O O . TYR A 1 76 ? -3.176 -1.574 5.593 1.00 86.69 76 TYR A O 1
ATOM 632 N N . ILE A 1 77 ? -3.644 -1.282 3.417 1.00 87.12 77 ILE A N 1
ATOM 633 C CA . ILE A 1 77 ? -5.029 -1.764 3.509 1.00 87.12 77 ILE A CA 1
ATOM 634 C C . ILE A 1 77 ? -5.080 -3.193 4.047 1.00 87.12 77 ILE A C 1
ATOM 636 O O . ILE A 1 77 ? -5.952 -3.500 4.853 1.00 87.12 77 ILE A O 1
ATOM 640 N N . GLU A 1 78 ? -4.124 -4.047 3.691 1.00 85.88 78 GLU A N 1
ATOM 641 C CA . GLU A 1 78 ? -4.049 -5.406 4.237 1.00 85.88 78 GLU A CA 1
ATOM 642 C C . GLU A 1 78 ? -3.845 -5.443 5.756 1.00 85.88 78 GLU A C 1
ATOM 644 O O . GLU A 1 78 ? -4.342 -6.351 6.420 1.00 85.88 78 GLU A O 1
ATOM 649 N N . LYS A 1 79 ? -3.158 -4.445 6.319 1.00 85.25 79 LYS A N 1
ATOM 650 C CA . LYS A 1 79 ? -2.995 -4.286 7.771 1.00 85.25 79 LYS A CA 1
ATOM 651 C C . LYS A 1 79 ? -4.221 -3.639 8.413 1.00 85.25 79 LYS A C 1
ATOM 653 O O . LYS A 1 79 ? -4.562 -3.973 9.545 1.00 85.25 79 LYS A O 1
ATOM 658 N N . LEU A 1 80 ? -4.872 -2.715 7.704 1.00 84.50 80 LEU A N 1
ATOM 659 C CA . LEU A 1 80 ? -6.025 -1.964 8.199 1.00 84.50 80 LEU A CA 1
ATOM 660 C C . LEU A 1 80 ? -7.309 -2.803 8.200 1.00 84.50 80 LEU A C 1
ATOM 662 O O . LEU A 1 80 ? -8.040 -2.796 9.187 1.00 84.50 80 LEU A O 1
ATOM 666 N N . CYS A 1 81 ? -7.595 -3.532 7.121 1.00 85.25 81 CYS A N 1
ATOM 667 C CA . CYS A 1 81 ? -8.841 -4.280 6.945 1.00 85.25 81 CYS A CA 1
ATOM 668 C C . CYS A 1 81 ? -9.181 -5.233 8.106 1.00 85.25 81 CYS A C 1
ATOM 670 O O . CYS A 1 81 ? -10.335 -5.208 8.525 1.00 85.25 81 CYS A O 1
ATOM 672 N N . PRO A 1 82 ? -8.236 -6.001 8.686 1.00 88.75 82 PRO A N 1
ATOM 673 C CA . PRO A 1 82 ? -8.510 -6.847 9.852 1.00 88.75 82 PRO A CA 1
ATOM 674 C C . PRO A 1 82 ? -8.936 -6.082 11.114 1.00 88.75 82 PRO A C 1
ATOM 676 O O . PRO A 1 82 ? -9.505 -6.678 12.023 1.00 88.75 82 PRO A O 1
ATOM 679 N N . THR A 1 83 ? -8.638 -4.782 11.199 1.00 87.44 83 THR A N 1
ATOM 680 C CA . THR A 1 83 ? -9.006 -3.933 12.348 1.00 87.44 83 THR A CA 1
ATOM 681 C C . THR A 1 83 ? -10.361 -3.250 12.177 1.00 87.44 83 THR A C 1
ATOM 683 O O . THR A 1 83 ? -10.900 -2.695 13.135 1.00 87.44 83 THR A O 1
ATOM 686 N N . LEU A 1 84 ? -10.917 -3.273 10.963 1.00 85.00 84 LEU A N 1
ATOM 687 C CA . LEU A 1 84 ? -12.194 -2.647 10.656 1.00 85.00 84 LEU A CA 1
ATOM 688 C C . LEU A 1 84 ? -13.357 -3.601 10.971 1.00 85.00 84 LEU A C 1
ATOM 690 O O . LEU A 1 84 ? -13.213 -4.814 10.832 1.00 85.00 84 LEU A O 1
ATOM 694 N N . PRO A 1 85 ? -14.537 -3.074 11.343 1.00 89.44 85 PRO A N 1
ATOM 695 C CA . PRO A 1 85 ? -15.736 -3.889 11.489 1.00 89.44 85 PRO A CA 1
ATOM 696 C C . PRO A 1 85 ? -16.089 -4.629 10.195 1.00 89.44 85 PRO A C 1
ATOM 698 O O . PRO A 1 85 ? -15.908 -4.099 9.090 1.00 89.44 85 PRO A O 1
ATOM 701 N N . ASP A 1 86 ? -16.683 -5.813 10.336 1.00 85.19 86 ASP A N 1
ATOM 702 C CA . ASP A 1 86 ? -17.173 -6.596 9.205 1.00 85.19 86 ASP A CA 1
ATOM 703 C C . ASP A 1 86 ? -18.068 -5.755 8.280 1.00 85.19 86 ASP A C 1
ATOM 705 O O . ASP A 1 86 ? -18.933 -4.996 8.723 1.00 85.19 86 ASP A O 1
ATOM 709 N N . LYS A 1 87 ? -17.881 -5.929 6.964 1.00 86.25 87 LYS A N 1
ATOM 710 C CA . LYS A 1 87 ? -18.595 -5.218 5.880 1.00 86.25 87 LYS A CA 1
ATOM 711 C C . LYS A 1 87 ? -18.279 -3.723 5.742 1.00 86.25 87 LYS A C 1
ATOM 713 O O . LYS A 1 87 ? -18.980 -3.024 5.002 1.00 86.25 87 LYS A O 1
ATOM 718 N N . THR A 1 88 ? -17.223 -3.227 6.382 1.00 84.31 88 THR A N 1
ATOM 719 C CA . THR A 1 88 ? -16.722 -1.873 6.110 1.00 84.31 88 THR A CA 1
ATOM 720 C C . THR A 1 88 ? -16.301 -1.746 4.644 1.00 84.31 88 THR A C 1
ATOM 722 O O . THR A 1 88 ? -15.556 -2.572 4.121 1.00 84.31 88 THR A O 1
ATOM 725 N N . LYS A 1 89 ? -16.787 -0.703 3.963 1.00 84.94 89 LYS A N 1
ATOM 726 C CA . LYS A 1 89 ? -16.412 -0.404 2.576 1.00 84.94 89 LYS A CA 1
ATOM 727 C C . LYS A 1 89 ? -15.185 0.498 2.572 1.00 84.94 89 LYS A C 1
ATOM 729 O O . LYS A 1 89 ? -15.243 1.607 3.097 1.00 84.94 89 LYS A O 1
ATOM 734 N N . VAL A 1 90 ? -14.106 0.036 1.952 1.00 84.69 90 VAL A N 1
ATOM 735 C CA . VAL A 1 90 ? -12.864 0.799 1.797 1.00 84.69 90 VAL A CA 1
ATOM 736 C C . VAL A 1 90 ? -12.768 1.284 0.356 1.00 84.69 90 VAL A C 1
ATOM 738 O O . VAL A 1 90 ? -12.958 0.508 -0.577 1.00 84.69 90 VAL A O 1
ATOM 741 N N . VAL A 1 91 ? -12.495 2.576 0.177 1.00 86.38 91 VAL A N 1
ATOM 742 C CA . VAL A 1 91 ? -12.217 3.166 -1.136 1.00 86.38 91 VAL A CA 1
ATOM 743 C C . VAL A 1 91 ? -10.729 3.448 -1.210 1.00 86.38 91 VAL A C 1
ATOM 745 O O . VAL A 1 91 ? -10.190 4.158 -0.363 1.00 86.38 91 VAL A O 1
ATOM 748 N N . LEU A 1 92 ? -10.083 2.895 -2.231 1.00 85.38 92 LEU A N 1
ATOM 749 C CA . LEU A 1 92 ? -8.669 3.096 -2.492 1.00 85.38 92 LEU A CA 1
ATOM 750 C C . LEU A 1 92 ? -8.476 3.989 -3.716 1.00 85.38 92 LEU A C 1
ATOM 752 O O . LEU A 1 92 ? -9.131 3.800 -4.740 1.00 85.38 92 LEU A O 1
ATOM 756 N N . ASN A 1 93 ? -7.544 4.934 -3.613 1.00 85.19 93 ASN A N 1
ATOM 757 C CA . ASN A 1 93 ? -7.095 5.712 -4.756 1.00 85.19 93 ASN A CA 1
ATOM 758 C C . ASN A 1 93 ? -5.977 4.964 -5.498 1.00 85.19 93 ASN A C 1
ATOM 760 O O . ASN A 1 93 ? -4.894 4.768 -4.950 1.00 85.19 93 ASN A O 1
ATOM 764 N N . CYS A 1 94 ? -6.236 4.566 -6.742 1.00 84.88 94 CYS A N 1
ATOM 765 C CA . CYS A 1 94 ? -5.230 3.987 -7.629 1.00 84.88 94 CYS A CA 1
ATOM 766 C C . CYS A 1 94 ? -4.602 5.106 -8.459 1.00 84.88 94 CYS A C 1
ATOM 768 O O . CYS A 1 94 ? -5.100 5.437 -9.534 1.00 84.88 94 CYS A O 1
ATOM 770 N N . SER A 1 95 ? -3.523 5.696 -7.942 1.00 80.62 95 SER A N 1
ATOM 771 C CA . SER A 1 95 ? -2.868 6.863 -8.546 1.00 80.62 95 SER A CA 1
ATOM 772 C C . SER A 1 95 ? -2.296 6.595 -9.939 1.00 80.62 95 SER A C 1
ATOM 774 O O . SER A 1 95 ? -2.154 7.522 -10.730 1.00 80.62 95 SER A O 1
ATOM 776 N N . GLY A 1 96 ? -1.969 5.345 -10.276 1.00 83.12 96 GLY A N 1
ATOM 777 C CA . GLY A 1 96 ? -1.412 5.040 -11.586 1.00 83.12 96 GLY A CA 1
ATOM 778 C C . GLY A 1 96 ? -1.285 3.558 -11.911 1.00 83.12 96 GLY A C 1
ATOM 779 O O . GLY A 1 96 ? -1.464 2.673 -11.073 1.00 83.12 96 GLY A O 1
ATOM 780 N N . ARG A 1 97 ? -0.941 3.312 -13.177 1.00 84.81 97 ARG A N 1
ATOM 781 C CA . ARG A 1 97 ? -0.632 1.992 -13.737 1.00 84.81 97 ARG A CA 1
ATOM 782 C C . ARG A 1 97 ? 0.865 1.708 -13.677 1.00 84.81 97 ARG A C 1
ATOM 784 O O . ARG A 1 97 ? 1.671 2.598 -13.945 1.00 84.81 97 ARG A O 1
ATOM 791 N N . GLY A 1 98 ? 1.224 0.461 -13.393 1.00 82.31 98 GLY A N 1
ATOM 792 C CA . GLY A 1 98 ? 2.607 0.044 -13.171 1.00 82.31 98 GLY A CA 1
ATOM 793 C C . GLY A 1 98 ? 3.428 -0.230 -14.428 1.00 82.31 98 GLY A C 1
ATOM 794 O O . GLY A 1 98 ? 4.548 -0.702 -14.290 1.00 82.31 98 GLY A O 1
ATOM 795 N N . ASP A 1 99 ? 2.935 0.063 -15.641 1.00 81.12 99 ASP A N 1
ATOM 796 C CA . ASP A 1 99 ? 3.631 -0.239 -16.910 1.00 81.12 99 ASP A CA 1
ATOM 797 C C . ASP A 1 99 ? 5.102 0.218 -16.926 1.00 81.12 99 ASP A C 1
ATOM 799 O O . ASP A 1 99 ? 5.978 -0.477 -17.440 1.00 81.12 99 ASP A O 1
ATOM 803 N N . LYS A 1 100 ? 5.379 1.395 -16.350 1.00 75.38 100 LYS A N 1
ATOM 804 C CA . LYS A 1 100 ? 6.729 1.980 -16.290 1.00 75.38 100 LYS A CA 1
ATOM 805 C C . LYS A 1 100 ? 7.597 1.370 -15.192 1.00 75.38 100 LYS A C 1
ATOM 807 O O . LYS A 1 100 ? 8.820 1.440 -15.280 1.00 75.38 100 LYS A O 1
ATOM 812 N N . ASP A 1 101 ? 6.973 0.780 -14.182 1.00 75.50 101 ASP A N 1
ATOM 813 C CA . ASP A 1 101 ? 7.642 0.295 -12.982 1.00 75.50 101 ASP A CA 1
ATOM 814 C C . ASP A 1 101 ? 7.881 -1.220 -13.023 1.00 75.50 101 ASP A C 1
ATOM 816 O O . ASP A 1 101 ? 8.667 -1.720 -12.225 1.00 75.50 101 ASP A O 1
ATOM 820 N N . VAL A 1 102 ? 7.304 -1.951 -13.992 1.00 79.19 102 VAL A N 1
ATOM 821 C CA . VAL A 1 102 ? 7.485 -3.409 -14.161 1.00 79.19 102 VAL A CA 1
ATOM 822 C C . VAL A 1 102 ? 8.959 -3.808 -14.222 1.00 79.19 102 VAL A C 1
ATOM 824 O O . VAL A 1 102 ? 9.378 -4.721 -13.516 1.00 79.19 102 VAL A O 1
ATOM 827 N N . GLN A 1 103 ? 9.768 -3.127 -15.042 1.00 78.06 103 GLN A N 1
ATOM 828 C CA . GLN A 1 103 ? 11.195 -3.458 -15.181 1.00 78.06 103 GLN A CA 1
ATOM 829 C C . GLN A 1 103 ? 11.935 -3.344 -13.858 1.00 78.06 103 GLN A C 1
ATOM 831 O O . GLN A 1 103 ? 12.860 -4.104 -13.570 1.00 78.06 103 GLN A O 1
ATOM 836 N N . THR A 1 104 ? 11.537 -2.362 -13.068 1.00 77.31 104 THR A N 1
ATOM 837 C CA . THR A 1 104 ? 12.171 -2.092 -11.806 1.00 77.31 104 THR A CA 1
ATOM 838 C C . THR A 1 104 ? 11.633 -3.071 -10.761 1.00 77.31 104 THR A C 1
ATOM 840 O O . THR A 1 104 ? 12.444 -3.692 -10.094 1.00 77.31 104 THR A O 1
ATOM 843 N N . ALA A 1 105 ? 10.326 -3.339 -10.690 1.00 78.56 105 ALA A N 1
ATOM 844 C CA . ALA A 1 105 ? 9.751 -4.364 -9.816 1.00 78.56 105 ALA A CA 1
ATOM 845 C C . ALA A 1 105 ? 10.401 -5.743 -10.035 1.00 78.56 105 ALA A C 1
ATOM 847 O O . ALA A 1 105 ? 10.766 -6.406 -9.069 1.00 78.56 105 ALA A O 1
ATOM 848 N N . ILE A 1 106 ? 10.649 -6.143 -11.290 1.00 79.44 106 ILE A N 1
ATOM 849 C CA . ILE A 1 106 ? 11.325 -7.409 -11.634 1.00 79.44 106 ILE A CA 1
ATOM 850 C C . ILE A 1 106 ? 12.733 -7.508 -11.026 1.00 79.44 106 ILE A C 1
ATOM 852 O O . ILE A 1 106 ? 13.140 -8.593 -10.628 1.00 79.44 106 ILE A O 1
ATOM 856 N N . LYS A 1 107 ? 13.487 -6.406 -10.920 1.00 78.44 107 LYS A N 1
ATOM 857 C CA . LYS A 1 107 ? 14.840 -6.438 -10.329 1.00 78.44 107 LYS A CA 1
ATOM 858 C C . LYS A 1 107 ? 14.827 -6.779 -8.838 1.00 78.44 107 LYS A C 1
ATOM 860 O O . LYS A 1 107 ? 15.804 -7.330 -8.339 1.00 78.44 107 LYS A O 1
ATOM 865 N N . TYR A 1 108 ? 13.753 -6.424 -8.139 1.00 75.31 108 TYR A N 1
ATOM 866 C CA . TYR A 1 108 ? 13.635 -6.585 -6.688 1.00 75.31 108 TYR A CA 1
ATOM 867 C C . TYR A 1 108 ? 12.784 -7.802 -6.313 1.00 75.31 108 TYR A C 1
ATOM 869 O O . TYR A 1 108 ? 12.976 -8.390 -5.250 1.00 75.31 108 TYR A O 1
ATOM 877 N N . LEU A 1 109 ? 11.900 -8.239 -7.211 1.00 73.19 109 LEU A N 1
ATOM 878 C CA . LEU A 1 109 ? 11.190 -9.503 -7.106 1.00 73.19 109 LEU A CA 1
ATOM 879 C C . LEU A 1 109 ? 12.151 -10.651 -7.436 1.00 73.19 109 LEU A C 1
ATOM 881 O O . LEU A 1 109 ? 12.384 -10.977 -8.597 1.00 73.19 109 LEU A O 1
ATOM 885 N N . LYS A 1 110 ? 12.693 -11.297 -6.400 1.00 59.09 110 LYS A N 1
ATOM 886 C CA . LYS A 1 110 ? 13.330 -12.611 -6.551 1.00 59.09 110 LYS A CA 1
ATOM 887 C C . LYS A 1 110 ? 12.233 -13.616 -6.917 1.00 59.09 110 LYS A C 1
ATOM 889 O O . LYS A 1 110 ? 11.408 -13.958 -6.069 1.00 59.09 110 LYS A O 1
ATOM 894 N N . VAL A 1 111 ? 12.172 -13.987 -8.195 1.00 52.53 111 VAL A N 1
ATOM 895 C CA . VAL A 1 111 ? 11.293 -15.051 -8.707 1.00 52.53 111 VAL A CA 1
ATOM 896 C C . VAL A 1 111 ? 11.849 -16.405 -8.303 1.00 52.53 111 VAL A C 1
ATOM 898 O O . VAL A 1 111 ? 13.079 -16.589 -8.442 1.00 52.53 111 VAL A O 1
#

Nearest PDB structures (foldseek):
  6cut-assembly1_A  TM=9.656E-01  e=2.602E-07  Pyrococcus furiosus DSM 3638
  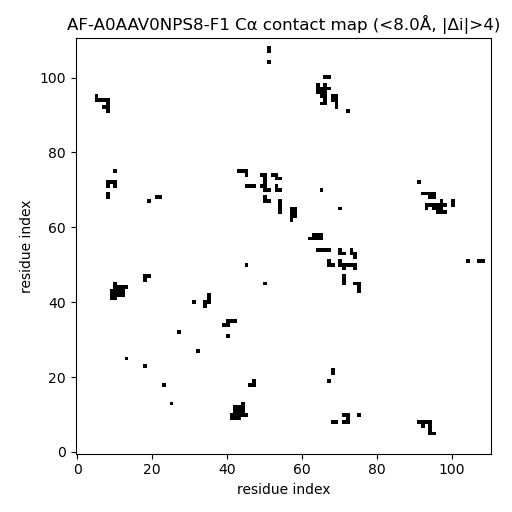7rof-assembly2_C  TM=9.729E-01  e=4.010E-07  Pyrococcus furiosus
  6v82-assembly1_B-2  TM=9.666E-01  e=2.945E-07  Chlamydia trachomatis D/UW-3/CX
  1x1q-assembly1_A  TM=9.570E-01  e=4.826E-07  Thermus thermophilus HB8
  1x1q-assembly1_B  TM=8.834E-01  e=2.602E-07  Thermus thermophilus HB8

Foldseek 3Di:
DDDDDLADPAADDDDDDDDDDRNPDPDDDPVVVVCVVVVNGDHHDDHLVLLLVQQVVCCVPVVARAASSLSRSSSVCVVVVVVDPPPDDDDGDRSDGRPVVVVVSVVVDPD

Radius of gyration: 14.43 Å; Cα contacts (8 Å, |Δi|>4): 111; chains: 1; bounding box: 35×37×30 Å

Solvent-accessible surface area (backbone atoms only — not comparable to full-atom values): 7042 Å² total; per-residue (Å²): 136,90,79,92,65,87,79,68,49,81,52,58,61,95,68,89,79,86,59,65,94,85,70,76,57,98,72,75,59,68,66,57,54,51,33,40,76,70,70,75,49,75,59,39,74,70,52,57,69,48,16,52,52,30,34,54,46,41,35,69,75,73,69,44,59,50,16,70,68,31,10,38,41,50,35,46,45,68,66,47,56,82,75,49,64,90,87,68,85,83,86,80,64,75,65,45,68,13,82,85,43,48,72,58,50,54,76,72,51,85,125